Protein AF-A0A847APL5-F1 (afdb_monomer)

Radius of gyration: 12.31 Å; Cα contacts (8 Å, |Δi|>4): 47; chains: 1; bounding box: 26×19×33 Å

Nearest PDB structures (foldseek):
  5wuq-assembly1_A  TM=8.915E-01  e=4.211E-03  Bacillus subtilis subsp. subtilis str. 168
  4cxf-assembly1_A  TM=9.292E-01  e=1.096E-02  Cupriavidus metallidurans CH34
  5wur-assembly1_A  TM=8.950E-01  e=2.687E-02  Bacillus subtilis subsp. subtilis str. 168
  5wur-assembly2_B  TM=8.821E-01  e=2.853E-02  Bacillus subtilis subsp. subtilis str. 168
  8z6g-assembly1_B  TM=8.567E-01  e=3.215E-02  Pseudomonas aeruginosa

Secondary structure (DSSP, 8-state):
---HHHHHHHHTT-HHHHHHHHHHHHHHHHHHHTTT---HHHHHHHHHHHHHHHHHTGGG--TTS-THHHHT--

Structure (mmCIF, N/CA/C/O backbone):
data_AF-A0A847APL5-F1
#
_entry.id   AF-A0A847APL5-F1
#
loop_
_atom_site.group_PDB
_atom_site.id
_atom_site.type_symbol
_atom_site.label_atom_id
_atom_site.label_alt_id
_atom_site.label_comp_id
_atom_site.label_asym_id
_atom_site.label_entity_id
_atom_site.label_seq_id
_atom_site.pdbx_PDB_ins_code
_atom_site.Cartn_x
_atom_site.Cartn_y
_atom_site.Cartn_z
_atom_site.occupancy
_atom_site.B_iso_or_equiv
_atom_site.auth_seq_id
_atom_site.auth_comp_id
_atom_site.auth_asym_id
_atom_site.auth_atom_id
_atom_site.pdbx_PDB_model_num
ATOM 1 N N . MET A 1 1 ? 9.422 -1.635 10.897 1.00 70.38 1 MET A N 1
ATOM 2 C CA . MET A 1 1 ? 8.501 -2.792 10.894 1.00 70.38 1 MET A CA 1
ATOM 3 C C . MET A 1 1 ? 7.178 -2.305 11.461 1.00 70.38 1 MET A C 1
ATOM 5 O O . MET A 1 1 ? 7.218 -1.615 12.471 1.00 70.38 1 MET A O 1
ATOM 9 N N . PHE A 1 2 ? 6.049 -2.565 10.798 1.00 85.38 2 PHE A N 1
ATOM 10 C CA . PHE A 1 2 ? 4.740 -2.070 11.247 1.00 85.38 2 PHE A CA 1
ATOM 11 C C . PHE A 1 2 ? 4.250 -2.808 12.490 1.00 85.38 2 PHE A C 1
ATOM 13 O O . PHE A 1 2 ? 4.410 -4.027 12.592 1.00 85.38 2 PHE A O 1
ATOM 20 N N . THR A 1 3 ? 3.626 -2.076 13.411 1.00 89.75 3 THR A N 1
ATOM 21 C CA . THR A 1 3 ? 3.041 -2.666 14.619 1.00 89.75 3 THR A CA 1
ATOM 22 C C . THR A 1 3 ? 1.753 -3.429 14.290 1.00 89.75 3 THR A C 1
ATOM 24 O O . THR A 1 3 ? 1.136 -3.214 13.243 1.00 89.75 3 THR A O 1
ATOM 27 N N . ILE A 1 4 ? 1.323 -4.321 15.189 1.00 87.88 4 ILE A N 1
ATOM 28 C CA . ILE A 1 4 ? 0.001 -4.966 15.091 1.00 87.88 4 ILE A CA 1
ATOM 29 C C . ILE A 1 4 ? -1.106 -3.902 15.095 1.00 87.88 4 ILE A C 1
ATOM 31 O O . ILE A 1 4 ? -2.055 -4.012 14.323 1.00 87.88 4 ILE A O 1
ATOM 35 N N . GLN A 1 5 ? -0.939 -2.837 15.885 1.00 91.62 5 GLN A N 1
ATOM 36 C CA . GLN A 1 5 ? -1.885 -1.725 15.948 1.00 91.62 5 GLN A CA 1
ATOM 37 C C . GLN A 1 5 ? -2.054 -1.045 14.584 1.00 91.62 5 GLN A C 1
ATOM 39 O O . GLN A 1 5 ? -3.179 -0.905 14.117 1.00 91.62 5 GLN A O 1
ATOM 44 N N . THR A 1 6 ? -0.958 -0.718 13.890 1.00 91.00 6 THR A N 1
ATOM 45 C CA . THR A 1 6 ? -1.011 -0.117 12.544 1.00 91.00 6 THR A CA 1
ATOM 46 C C . THR A 1 6 ? -1.791 -1.001 11.564 1.00 91.00 6 THR A C 1
ATOM 48 O O . THR A 1 6 ? -2.566 -0.497 10.755 1.00 91.00 6 THR A O 1
ATOM 51 N N . LYS A 1 7 ? -1.628 -2.329 11.643 1.00 91.06 7 LYS A N 1
ATOM 52 C CA . LYS A 1 7 ? -2.340 -3.288 10.778 1.00 91.06 7 LYS A CA 1
ATOM 53 C C . LYS A 1 7 ? -3.833 -3.347 11.082 1.00 91.06 7 LYS A C 1
ATOM 55 O O . LYS A 1 7 ? -4.630 -3.394 10.151 1.00 91.06 7 LYS A O 1
ATOM 60 N N . LEU A 1 8 ? -4.206 -3.346 12.362 1.00 92.88 8 LEU A N 1
ATOM 61 C CA . LEU A 1 8 ? -5.606 -3.314 12.789 1.00 92.88 8 LEU A CA 1
ATOM 62 C C . LEU A 1 8 ? -6.280 -2.007 12.373 1.00 92.88 8 LEU A C 1
ATOM 64 O O . LEU A 1 8 ? -7.390 -2.023 11.854 1.00 92.88 8 LEU A O 1
ATOM 68 N N . GLU A 1 9 ? -5.595 -0.880 12.542 1.00 95.38 9 GLU A N 1
ATOM 69 C CA . GLU A 1 9 ? -6.100 0.420 12.111 1.00 95.38 9 GLU A CA 1
ATOM 70 C C . GLU A 1 9 ? -6.250 0.502 10.593 1.00 95.38 9 GLU A C 1
ATOM 72 O O . GLU A 1 9 ? -7.277 0.977 10.113 1.00 95.38 9 GLU A O 1
ATOM 77 N N . LEU A 1 10 ? -5.275 -0.004 9.835 1.00 93.94 10 LEU A N 1
ATOM 78 C CA . LEU A 1 10 ? -5.370 -0.096 8.380 1.00 93.94 10 LEU A CA 1
ATOM 79 C C . LEU A 1 10 ? -6.556 -0.973 7.955 1.00 93.94 10 LEU A C 1
ATOM 81 O O . LEU A 1 10 ? -7.346 -0.560 7.108 1.00 93.94 10 LEU A O 1
ATOM 85 N N . LYS A 1 11 ? -6.712 -2.147 8.576 1.00 93.81 11 LYS A N 1
ATOM 86 C CA . LYS A 1 11 ? -7.847 -3.049 8.347 1.00 93.81 11 LYS A CA 1
ATOM 87 C C . LYS A 1 11 ? -9.185 -2.361 8.621 1.00 93.81 11 LYS A C 1
ATOM 89 O O . LYS A 1 11 ? -10.096 -2.463 7.815 1.00 93.81 11 LYS A O 1
ATOM 94 N N . ASN A 1 12 ? -9.275 -1.588 9.700 1.00 95.19 12 ASN A N 1
ATOM 95 C CA . ASN A 1 12 ? -10.470 -0.818 10.054 1.00 95.19 12 ASN A CA 1
ATOM 96 C C . ASN A 1 12 ? -10.678 0.440 9.184 1.00 95.19 12 ASN A C 1
ATOM 98 O O . ASN A 1 12 ? -11.584 1.225 9.456 1.00 95.19 12 ASN A O 1
ATOM 102 N N . GLY A 1 13 ? -9.851 0.664 8.157 1.00 95.25 13 GLY A N 1
ATOM 103 C CA . GLY A 1 13 ? -9.990 1.801 7.250 1.00 95.25 13 GLY A CA 1
ATOM 104 C C . GLY A 1 13 ? -9.521 3.132 7.836 1.00 95.25 13 GLY A C 1
ATOM 105 O O . GLY A 1 13 ? -10.024 4.174 7.431 1.00 95.25 13 GLY A O 1
ATOM 106 N N . ASN A 1 14 ? -8.568 3.138 8.775 1.00 96.81 14 ASN A N 1
ATOM 107 C CA . ASN A 1 14 ? -7.964 4.374 9.274 1.00 96.81 14 ASN A CA 1
ATOM 108 C C . ASN A 1 14 ? -7.030 4.989 8.207 1.00 96.81 14 ASN A C 1
ATOM 110 O O . ASN A 1 14 ? -5.952 4.438 7.943 1.00 96.81 14 ASN A O 1
ATOM 114 N N . PRO A 1 15 ? -7.347 6.176 7.649 1.00 94.94 15 PRO A N 1
ATOM 115 C CA . PRO A 1 15 ? -6.514 6.801 6.621 1.00 94.94 15 PRO A CA 1
ATOM 116 C C . PRO A 1 15 ? -5.122 7.200 7.127 1.00 94.94 15 PRO A C 1
ATOM 118 O O . PRO A 1 15 ? -4.173 7.271 6.346 1.00 94.94 15 PRO A O 1
ATOM 121 N N . LYS A 1 16 ? -4.963 7.453 8.436 1.00 95.81 16 LYS A N 1
ATOM 122 C CA . LYS A 1 16 ? -3.655 7.777 9.029 1.00 95.81 16 LYS A CA 1
ATOM 123 C C . LYS A 1 16 ? -2.720 6.571 8.998 1.00 95.81 16 LYS A C 1
ATOM 125 O O . LYS A 1 16 ? -1.563 6.729 8.617 1.00 95.81 16 LYS A O 1
ATOM 130 N N . ALA A 1 17 ? -3.234 5.386 9.327 1.00 95.12 17 ALA A N 1
ATOM 131 C CA . ALA A 1 17 ? -2.472 4.142 9.260 1.00 95.12 17 ALA A CA 1
ATOM 132 C C . ALA A 1 17 ? -2.079 3.812 7.812 1.00 95.12 17 ALA A C 1
ATOM 134 O O . ALA A 1 17 ? -0.928 3.478 7.544 1.00 95.12 17 ALA A O 1
ATOM 135 N N . PHE A 1 18 ? -2.994 4.000 6.854 1.00 95.00 18 PHE A N 1
ATOM 136 C CA . PHE A 1 18 ? -2.673 3.850 5.431 1.00 95.00 18 PHE A CA 1
ATOM 137 C C . PHE A 1 18 ? -1.576 4.816 4.972 1.00 95.00 18 PHE A C 1
ATOM 139 O O . PHE A 1 18 ? -0.603 4.396 4.348 1.00 95.00 18 PHE A O 1
ATOM 146 N N . LYS A 1 19 ? -1.675 6.098 5.344 1.00 95.62 19 LYS A N 1
ATOM 147 C CA . LYS A 1 19 ? -0.656 7.108 5.027 1.00 95.62 19 LYS A CA 1
ATOM 148 C C . LYS A 1 19 ? 0.714 6.759 5.615 1.00 95.62 19 LYS A C 1
ATOM 150 O O . LYS A 1 19 ? 1.732 6.992 4.964 1.00 95.62 19 LYS A O 1
ATOM 155 N N . GLU A 1 20 ? 0.756 6.216 6.830 1.00 94.38 20 GLU A N 1
ATOM 156 C CA . GLU A 1 20 ? 1.993 5.746 7.459 1.00 94.38 20 GLU A CA 1
ATOM 157 C C . GLU A 1 20 ? 2.618 4.587 6.667 1.00 94.38 20 GLU A C 1
ATOM 159 O O . GLU A 1 20 ? 3.807 4.629 6.340 1.00 94.38 20 GLU A O 1
ATOM 164 N N . VAL A 1 21 ? 1.804 3.593 6.296 1.00 92.56 21 VAL A N 1
ATOM 165 C CA . VAL A 1 21 ? 2.229 2.444 5.484 1.00 92.56 21 VAL A CA 1
ATOM 166 C C . VAL A 1 21 ? 2.755 2.888 4.122 1.00 92.56 21 VAL A C 1
ATOM 168 O O . VAL A 1 21 ? 3.861 2.499 3.739 1.00 92.56 21 VAL A O 1
ATOM 171 N N . PHE A 1 22 ? 2.020 3.765 3.436 1.00 93.50 22 PHE A N 1
ATOM 172 C CA . PHE A 1 22 ? 2.422 4.348 2.160 1.00 93.50 22 PHE A CA 1
ATOM 173 C C . PHE A 1 22 ? 3.773 5.057 2.265 1.00 93.50 22 PHE A C 1
ATOM 175 O O . 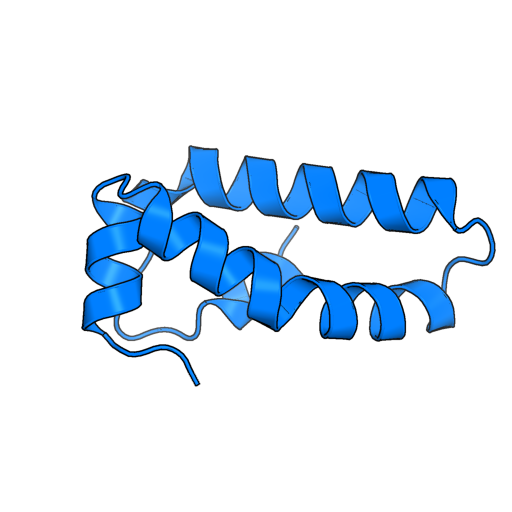PHE A 1 22 ? 4.712 4.723 1.546 1.00 93.50 22 PHE A O 1
ATOM 182 N N . ARG A 1 23 ? 3.913 5.989 3.216 1.00 94.19 23 ARG A N 1
ATOM 183 C CA . ARG A 1 23 ? 5.133 6.793 3.389 1.00 94.19 23 ARG A CA 1
ATOM 184 C C . ARG A 1 23 ? 6.379 5.933 3.609 1.00 94.19 23 ARG A C 1
ATOM 186 O O . ARG A 1 23 ? 7.456 6.297 3.144 1.00 94.19 23 ARG A O 1
ATOM 193 N N . LEU A 1 24 ? 6.245 4.825 4.337 1.00 91.94 24 LEU A N 1
ATOM 194 C CA . LEU A 1 24 ? 7.368 3.952 4.676 1.00 91.94 24 LEU A CA 1
ATOM 195 C C . LEU A 1 24 ? 7.727 2.959 3.562 1.00 91.94 24 LEU A C 1
ATOM 197 O O . LEU A 1 24 ? 8.904 2.631 3.403 1.00 91.94 24 LEU A O 1
ATOM 201 N N . LEU A 1 25 ? 6.747 2.468 2.799 1.00 91.00 25 LEU A N 1
ATOM 202 C CA . LEU A 1 25 ? 6.986 1.460 1.760 1.00 91.00 25 LEU A CA 1
ATOM 203 C C . LEU A 1 25 ? 7.231 2.054 0.374 1.00 91.00 25 LEU A C 1
ATOM 205 O O . LEU A 1 25 ? 8.041 1.497 -0.364 1.00 91.00 25 LEU A O 1
ATOM 209 N N . TYR A 1 26 ? 6.629 3.198 0.046 1.00 93.25 26 TYR A N 1
ATOM 210 C CA . TYR A 1 26 ? 6.780 3.858 -1.252 1.00 93.25 26 TYR A CA 1
ATOM 211 C C . TYR A 1 26 ? 8.245 4.011 -1.713 1.00 93.25 26 TYR A C 1
ATOM 213 O O . TYR A 1 26 ? 8.566 3.519 -2.794 1.00 93.25 26 TYR A O 1
ATOM 221 N N . PRO A 1 27 ? 9.184 4.598 -0.933 1.00 93.56 27 PRO A N 1
ATOM 222 C CA . PRO A 1 27 ? 10.563 4.766 -1.404 1.00 93.56 27 PRO A CA 1
ATOM 223 C C . PRO A 1 27 ? 11.284 3.430 -1.631 1.00 93.56 27 PRO A C 1
ATOM 225 O O . PRO A 1 27 ? 12.133 3.328 -2.515 1.00 93.56 27 PRO A O 1
ATOM 228 N N . ARG A 1 28 ? 10.933 2.392 -0.861 1.00 91.19 28 ARG A N 1
ATOM 229 C CA . ARG A 1 28 ? 11.513 1.049 -0.999 1.00 91.19 28 ARG A CA 1
ATOM 230 C C . ARG A 1 28 ? 10.997 0.356 -2.258 1.00 91.19 28 A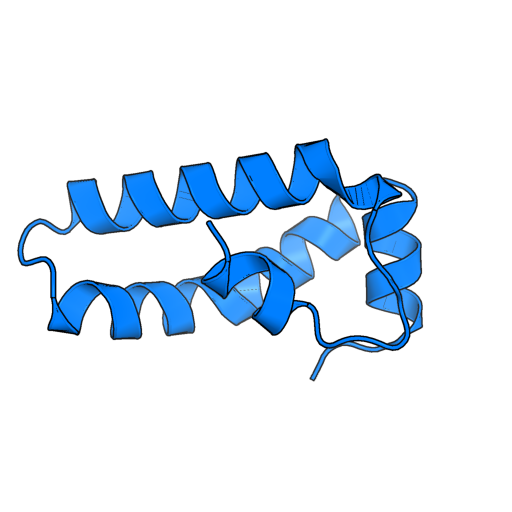RG A C 1
ATOM 232 O O . ARG A 1 28 ? 11.802 -0.199 -2.999 1.00 91.19 28 ARG A O 1
ATOM 239 N N . LEU A 1 29 ? 9.690 0.429 -2.511 1.00 90.62 29 LEU A N 1
ATOM 240 C CA . LEU A 1 29 ? 9.070 -0.115 -3.721 1.00 90.62 29 LEU A CA 1
ATOM 241 C C . LEU A 1 29 ? 9.565 0.618 -4.966 1.00 90.62 29 LEU A C 1
ATOM 243 O O . LEU A 1 29 ? 10.001 -0.028 -5.907 1.00 90.62 29 LEU A O 1
ATOM 247 N N . LYS A 1 30 ? 9.636 1.953 -4.931 1.00 93.38 30 LYS A N 1
ATOM 248 C CA . LYS A 1 30 ? 10.190 2.756 -6.029 1.00 93.38 30 LYS A CA 1
ATOM 249 C C . LYS A 1 30 ? 11.630 2.370 -6.345 1.00 93.38 30 LYS A C 1
ATOM 251 O O . LYS A 1 30 ? 11.967 2.186 -7.508 1.00 93.38 30 LYS A O 1
ATOM 256 N N . GLY A 1 31 ? 12.475 2.206 -5.325 1.00 93.50 31 GLY A N 1
ATOM 257 C CA . GLY A 1 31 ? 13.846 1.729 -5.514 1.00 93.50 31 GLY A CA 1
ATOM 258 C C . GLY A 1 31 ? 13.912 0.338 -6.151 1.00 93.50 31 GLY A C 1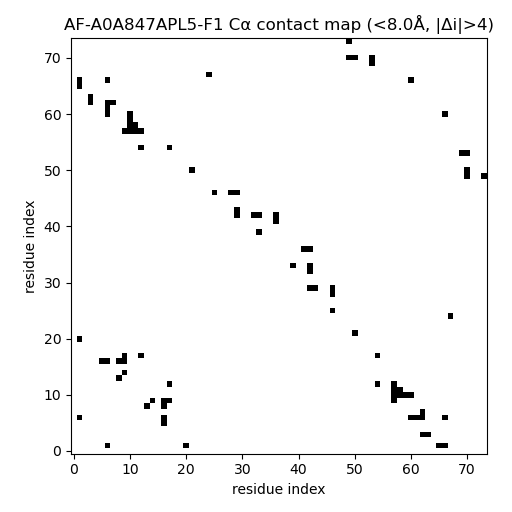
ATOM 259 O O . GLY A 1 31 ? 14.735 0.120 -7.033 1.00 93.50 31 GLY A O 1
ATOM 260 N N . TYR A 1 32 ? 13.028 -0.574 -5.741 1.00 91.06 32 TYR A N 1
ATOM 261 C CA . TYR A 1 32 ? 12.965 -1.937 -6.267 1.00 91.06 32 TYR A CA 1
ATOM 262 C C . TYR A 1 32 ? 12.444 -1.997 -7.711 1.00 91.06 32 TYR A C 1
ATOM 264 O O . TYR A 1 32 ? 13.103 -2.577 -8.565 1.00 91.06 32 TYR A O 1
ATOM 272 N N . CYS A 1 33 ? 11.314 -1.354 -8.017 1.00 92.19 33 CYS A N 1
ATOM 273 C CA . CYS A 1 33 ? 10.730 -1.322 -9.362 1.00 92.19 33 CYS A CA 1
ATOM 274 C C . CYS A 1 33 ? 11.681 -0.693 -10.390 1.00 92.19 33 CYS A C 1
ATOM 276 O O . CYS A 1 33 ? 11.777 -1.179 -11.513 1.00 92.19 33 CYS A O 1
ATOM 278 N N . ARG A 1 34 ? 12.462 0.323 -9.992 1.00 94.00 34 ARG A N 1
ATOM 279 C CA . ARG A 1 34 ? 13.486 0.948 -10.850 1.00 94.00 34 ARG A CA 1
ATOM 280 C C . ARG A 1 34 ? 14.627 0.015 -11.270 1.00 94.00 34 ARG A C 1
ATOM 282 O O . ARG A 1 34 ? 15.385 0.380 -12.161 1.00 94.00 34 ARG A O 1
ATOM 289 N N . LEU A 1 35 ? 14.774 -1.158 -10.648 1.00 94.31 35 LEU A N 1
ATOM 290 C CA . LEU A 1 35 ? 15.718 -2.183 -11.109 1.00 94.31 35 LEU A CA 1
ATOM 291 C C . LEU A 1 35 ? 15.231 -2.893 -12.381 1.00 94.31 35 LEU A C 1
ATOM 293 O O . LEU A 1 35 ? 16.038 -3.507 -13.072 1.00 94.31 35 LEU A O 1
ATOM 297 N N . PHE A 1 36 ? 13.932 -2.813 -12.678 1.00 94.00 36 PHE A N 1
ATOM 298 C CA . PHE A 1 36 ? 13.285 -3.542 -13.770 1.00 94.00 36 PHE A CA 1
ATOM 299 C C . PHE A 1 36 ? 12.632 -2.614 -14.799 1.00 94.00 36 PHE A C 1
ATOM 301 O O . PHE A 1 36 ? 12.558 -2.966 -15.972 1.00 94.00 36 PHE A O 1
ATOM 308 N N . ILE A 1 37 ? 12.185 -1.430 -14.376 1.00 95.00 37 ILE A N 1
ATOM 309 C CA . ILE A 1 37 ? 11.422 -0.484 -15.195 1.00 95.00 37 ILE A CA 1
ATOM 310 C C . ILE A 1 37 ? 12.190 0.836 -15.279 1.00 95.00 37 ILE A C 1
ATOM 312 O O . ILE A 1 37 ? 12.573 1.419 -14.261 1.00 95.00 37 ILE A O 1
ATOM 316 N N . SER A 1 38 ? 12.435 1.295 -16.507 1.00 94.31 38 SER A N 1
ATOM 317 C CA . SER A 1 38 ? 13.209 2.519 -16.766 1.00 94.31 38 SER A CA 1
ATOM 318 C C . SER A 1 38 ? 12.348 3.782 -16.739 1.00 94.31 38 SER A C 1
ATOM 320 O O . SER A 1 38 ? 12.848 4.844 -16.363 1.00 94.31 38 SER A O 1
ATOM 322 N N . ASP A 1 39 ? 11.073 3.675 -17.123 1.00 96.94 39 ASP A N 1
ATOM 323 C CA . ASP A 1 39 ? 10.132 4.791 -17.076 1.00 96.94 39 ASP A CA 1
ATOM 324 C C . ASP A 1 39 ? 9.680 5.037 -15.632 1.00 96.94 39 ASP A C 1
ATOM 326 O O . ASP A 1 39 ? 9.131 4.167 -14.956 1.00 96.94 39 ASP A O 1
ATOM 330 N N . ILE A 1 40 ? 9.940 6.245 -15.135 1.00 94.12 40 ILE A N 1
ATOM 331 C CA . ILE A 1 40 ? 9.579 6.624 -13.772 1.00 94.12 40 ILE A CA 1
ATOM 332 C C . ILE A 1 40 ? 8.069 6.786 -13.590 1.00 94.12 40 ILE A C 1
ATOM 334 O O . ILE A 1 40 ? 7.589 6.525 -12.492 1.00 94.12 40 ILE A O 1
ATOM 338 N N . ASN A 1 41 ? 7.338 7.185 -14.633 1.00 95.8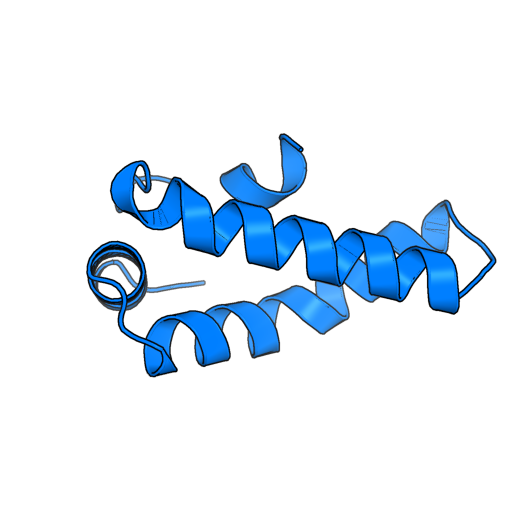8 41 ASN A N 1
ATOM 339 C CA . ASN A 1 41 ? 5.889 7.348 -14.559 1.00 95.88 41 ASN A CA 1
ATOM 340 C C . ASN A 1 41 ? 5.227 5.977 -14.411 1.00 95.88 41 ASN A C 1
ATOM 342 O O . ASN A 1 41 ? 4.430 5.783 -13.503 1.00 95.88 41 ASN A O 1
ATOM 346 N N . GLU A 1 42 ? 5.671 4.995 -15.199 1.00 95.75 42 GLU A N 1
ATOM 347 C CA . GLU A 1 42 ? 5.200 3.608 -15.100 1.00 95.75 42 GLU A CA 1
ATOM 348 C C . GLU A 1 42 ? 5.482 3.008 -13.710 1.00 95.75 42 GLU 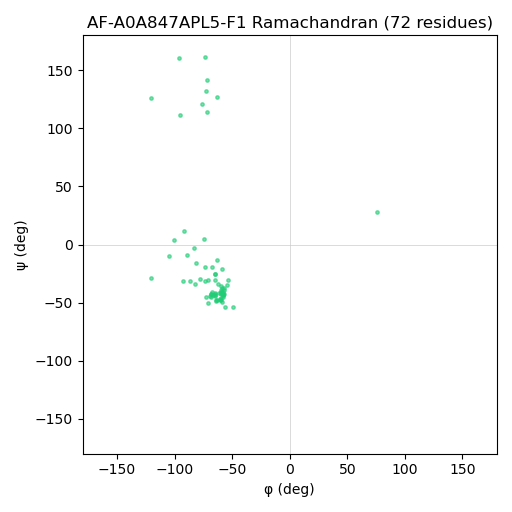A C 1
ATOM 350 O O . GLU A 1 42 ? 4.616 2.376 -13.106 1.00 95.75 42 GLU A O 1
ATOM 355 N N . VAL A 1 43 ? 6.667 3.267 -13.140 1.00 95.25 43 VAL A N 1
ATOM 356 C CA . VAL A 1 43 ? 6.980 2.868 -11.755 1.00 95.25 43 VAL A CA 1
ATOM 357 C C . VAL A 1 43 ? 6.020 3.508 -10.750 1.00 95.25 43 VAL A C 1
ATOM 359 O O . VAL A 1 43 ? 5.606 2.856 -9.789 1.00 95.25 43 VAL A O 1
ATOM 362 N N . GLU A 1 44 ? 5.708 4.791 -10.915 1.00 95.00 44 GLU A N 1
ATOM 363 C CA . GLU A 1 44 ? 4.809 5.502 -10.010 1.00 95.00 44 GLU A CA 1
ATOM 364 C C . GLU A 1 44 ? 3.372 4.993 -10.108 1.00 95.00 44 GLU A C 1
ATOM 366 O O . GLU A 1 44 ? 2.751 4.801 -9.060 1.00 95.00 44 GLU A O 1
ATOM 371 N N . ASP A 1 45 ? 2.889 4.709 -11.315 1.00 95.44 45 ASP A N 1
ATOM 372 C CA . ASP A 1 45 ? 1.549 4.180 -11.567 1.00 95.44 45 ASP A CA 1
ATOM 373 C C . ASP A 1 45 ? 1.374 2.789 -10.944 1.00 95.44 45 ASP A C 1
ATOM 375 O O . ASP A 1 45 ? 0.454 2.581 -10.152 1.00 95.44 45 ASP A O 1
ATOM 379 N N . ILE A 1 46 ? 2.322 1.870 -11.165 1.00 92.94 46 ILE A N 1
ATOM 380 C CA . ILE A 1 46 ? 2.288 0.516 -10.579 1.00 92.94 46 ILE A CA 1
ATOM 381 C C . ILE A 1 46 ? 2.241 0.571 -9.050 1.00 92.94 46 ILE A C 1
ATOM 383 O O . ILE A 1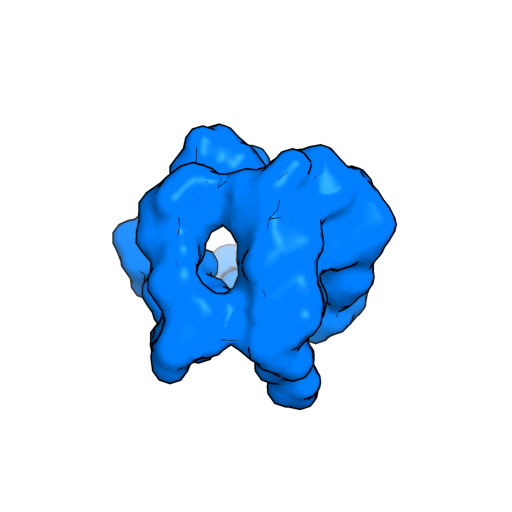 46 ? 1.502 -0.173 -8.396 1.00 92.94 46 ILE A O 1
ATOM 387 N N . ILE A 1 47 ? 3.039 1.454 -8.444 1.00 93.88 47 ILE A N 1
ATOM 388 C CA . ILE A 1 47 ? 3.059 1.601 -6.988 1.00 93.88 47 ILE A CA 1
ATOM 389 C C . ILE A 1 47 ? 1.724 2.162 -6.496 1.00 93.88 47 ILE A C 1
ATOM 391 O O . ILE A 1 47 ? 1.196 1.666 -5.500 1.00 93.88 47 ILE A O 1
ATOM 395 N N . GLN A 1 48 ? 1.169 3.172 -7.171 1.00 93.12 48 GLN A N 1
ATOM 396 C CA . GLN A 1 48 ? -0.136 3.731 -6.823 1.00 93.12 48 GLN A CA 1
ATOM 397 C C . GLN A 1 48 ? -1.234 2.665 -6.890 1.00 93.12 48 GLN A C 1
ATOM 399 O O . GLN A 1 48 ? -1.952 2.488 -5.904 1.00 93.12 48 GLN A O 1
ATOM 404 N N . GLU A 1 49 ? -1.310 1.901 -7.980 1.00 94.06 49 GLU A N 1
ATOM 405 C CA . GLU A 1 49 ? -2.260 0.794 -8.135 1.00 94.06 49 GLU A CA 1
AT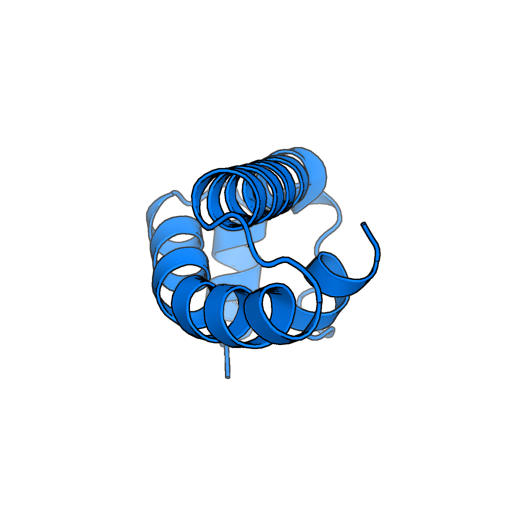OM 406 C C . GLU A 1 49 ? -2.097 -0.260 -7.035 1.00 94.06 49 GLU A C 1
ATOM 408 O O . GLU A 1 49 ? -3.077 -0.663 -6.406 1.00 94.06 49 GLU A O 1
ATOM 413 N N . SER A 1 50 ? -0.859 -0.635 -6.705 1.00 91.81 50 SER A N 1
ATOM 414 C CA . SER A 1 50 ? -0.573 -1.591 -5.627 1.00 91.81 50 SER A CA 1
ATOM 415 C C . SER A 1 50 ? -1.127 -1.123 -4.274 1.00 91.81 50 SER A C 1
ATOM 417 O O . SER A 1 50 ? -1.693 -1.908 -3.506 1.00 91.81 50 SER A O 1
ATOM 419 N N . PHE A 1 51 ? -1.000 0.172 -3.968 1.00 93.50 51 PHE A N 1
ATOM 420 C CA . PHE A 1 51 ? -1.555 0.750 -2.744 1.00 93.50 51 PHE A CA 1
ATOM 421 C C . PHE A 1 51 ? -3.082 0.897 -2.784 1.00 93.50 51 PHE A C 1
ATOM 423 O O . PHE A 1 51 ? -3.714 0.751 -1.735 1.00 93.50 51 PHE A O 1
ATOM 430 N N . LEU A 1 52 ? -3.684 1.137 -3.953 1.00 93.69 52 LEU A N 1
ATOM 431 C CA . LEU A 1 52 ? -5.142 1.114 -4.114 1.00 93.69 52 LEU A CA 1
ATOM 432 C C . LEU A 1 52 ? -5.693 -0.289 -3.844 1.00 93.69 52 LEU A C 1
ATOM 434 O O . LEU A 1 52 ? -6.583 -0.439 -3.008 1.00 93.69 52 LEU A O 1
ATOM 438 N N . VAL A 1 53 ? -5.090 -1.326 -4.431 1.00 91.62 53 VAL A N 1
ATOM 439 C CA . VAL A 1 53 ? -5.473 -2.726 -4.186 1.00 91.62 53 VAL A CA 1
ATOM 440 C C . VAL A 1 53 ? -5.323 -3.092 -2.707 1.00 91.62 53 VAL A C 1
ATOM 442 O O . VAL A 1 53 ? -6.200 -3.748 -2.138 1.00 91.62 53 VAL A O 1
ATOM 445 N N . LEU A 1 54 ? -4.250 -2.638 -2.045 1.00 90.88 54 LEU A N 1
ATOM 446 C CA . LEU A 1 54 ? -4.081 -2.814 -0.598 1.00 90.88 54 LEU A CA 1
ATOM 447 C C . LEU A 1 54 ? -5.239 -2.184 0.192 1.00 90.88 54 LEU A C 1
ATOM 449 O O . LEU A 1 54 ? -5.726 -2.789 1.148 1.00 90.88 54 LEU A O 1
ATOM 453 N N . TRP A 1 55 ? -5.668 -0.977 -0.180 1.00 94.00 55 TRP A N 1
ATOM 454 C CA . TRP A 1 55 ? -6.766 -0.278 0.485 1.00 94.00 55 TRP A CA 1
ATOM 455 C C . TRP A 1 55 ? -8.116 -0.962 0.256 1.00 94.00 55 TRP A C 1
ATOM 457 O O . TRP A 1 55 ? -8.880 -1.168 1.201 1.00 94.00 55 TRP A O 1
ATOM 467 N N . GLU A 1 56 ? -8.407 -1.364 -0.977 1.00 93.50 56 GLU A N 1
ATOM 468 C CA . GLU A 1 56 ? -9.638 -2.077 -1.325 1.00 93.50 56 GLU A CA 1
ATOM 469 C C . GLU A 1 56 ? -9.741 -3.411 -0.586 1.00 93.50 56 GLU A C 1
ATOM 471 O O . GLU A 1 56 ? -10.791 -3.743 -0.039 1.00 93.50 56 GLU A O 1
ATOM 476 N N . ARG A 1 57 ? -8.626 -4.145 -0.492 1.00 91.12 57 ARG A N 1
ATOM 477 C CA . ARG A 1 57 ? -8.554 -5.461 0.158 1.00 91.12 57 ARG A CA 1
ATOM 478 C C . ARG A 1 57 ? -8.167 -5.401 1.634 1.00 91.12 57 ARG A C 1
ATOM 480 O O . ARG A 1 57 ? -7.891 -6.451 2.218 1.00 91.12 57 ARG A O 1
ATOM 487 N N . ARG A 1 58 ? -8.158 -4.224 2.267 1.00 92.44 58 ARG A N 1
ATOM 488 C CA . ARG A 1 58 ? -7.708 -4.035 3.662 1.00 92.44 58 ARG A CA 1
ATOM 489 C C . ARG A 1 58 ? -8.401 -4.965 4.666 1.00 92.44 58 ARG A C 1
ATOM 491 O O . ARG A 1 58 ? -7.779 -5.399 5.631 1.00 92.44 58 ARG A O 1
ATOM 498 N N . ASP A 1 59 ? -9.651 -5.345 4.408 1.00 91.94 59 ASP A N 1
ATOM 499 C CA . ASP A 1 59 ? -10.432 -6.238 5.272 1.00 91.94 59 ASP A CA 1
ATOM 500 C C . ASP A 1 59 ? -9.826 -7.657 5.347 1.00 91.94 59 ASP A C 1
ATOM 502 O O . ASP A 1 59 ? -9.963 -8.361 6.353 1.00 91.94 59 ASP A O 1
ATOM 506 N N . SER A 1 60 ? -9.072 -8.056 4.315 1.00 88.69 60 SER A N 1
ATOM 507 C CA . SER A 1 60 ? -8.345 -9.331 4.241 1.00 88.69 60 SER A CA 1
ATOM 508 C C . SER A 1 60 ? -6.985 -9.320 4.948 1.00 88.69 60 SER A C 1
ATOM 510 O O . SER A 1 60 ? -6.328 -10.359 5.031 1.00 88.69 60 SER A O 1
ATOM 512 N N . ILE A 1 61 ? -6.555 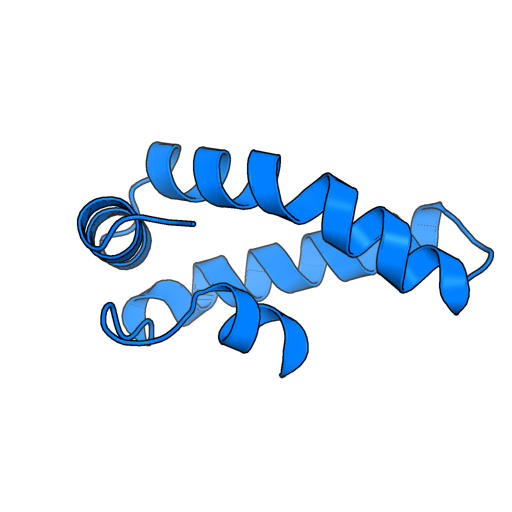-8.175 5.494 1.00 88.12 61 ILE A N 1
ATOM 513 C CA . ILE A 1 61 ? -5.279 -8.072 6.205 1.00 88.12 61 ILE A CA 1
ATOM 514 C C . ILE A 1 61 ? -5.309 -8.970 7.447 1.00 88.12 61 ILE A C 1
ATOM 516 O O . ILE A 1 61 ? -6.199 -8.875 8.302 1.00 88.12 61 ILE A O 1
ATOM 520 N N . ASP A 1 62 ? -4.290 -9.823 7.546 1.00 87.00 62 ASP A N 1
ATOM 521 C CA . ASP A 1 62 ? -3.959 -10.606 8.733 1.00 87.00 62 ASP A CA 1
ATOM 522 C C . ASP A 1 62 ? -2.884 -9.853 9.543 1.00 87.00 62 ASP A C 1
ATOM 524 O O . ASP A 1 62 ? -1.739 -9.743 9.086 1.00 87.00 62 ASP A O 1
ATOM 528 N N . PRO A 1 63 ? -3.205 -9.335 10.746 1.00 85.38 63 PRO A N 1
ATOM 529 C CA . PRO A 1 63 ? -2.253 -8.607 11.586 1.00 85.38 63 PRO A CA 1
ATOM 530 C C . PRO A 1 63 ? -1.009 -9.420 11.978 1.00 85.38 63 PRO A C 1
ATOM 532 O O . PRO A 1 63 ? 0.036 -8.840 12.301 1.00 85.38 63 PRO A O 1
ATOM 535 N N . ASN A 1 64 ? -1.084 -10.750 11.911 1.00 85.50 64 ASN A N 1
ATOM 536 C CA . ASN A 1 64 ? 0.029 -11.644 12.220 1.00 85.50 64 ASN A CA 1
ATOM 537 C C . ASN A 1 64 ? 1.010 -11.796 11.047 1.00 85.50 64 ASN A C 1
ATOM 539 O O . ASN A 1 64 ? 2.146 -12.226 11.243 1.00 85.50 64 ASN A O 1
ATOM 543 N N . ARG A 1 65 ? 0.619 -11.398 9.829 1.00 83.25 65 ARG A N 1
ATOM 544 C CA . ARG A 1 65 ? 1.478 -11.429 8.635 1.00 83.25 65 ARG A CA 1
ATOM 545 C C . ARG A 1 65 ? 2.144 -10.081 8.381 1.00 83.25 65 ARG A C 1
ATOM 547 O O . ARG A 1 65 ? 1.738 -9.041 8.902 1.00 83.25 65 ARG A O 1
ATOM 554 N N . ARG A 1 66 ? 3.226 -10.087 7.600 1.00 79.94 66 ARG A N 1
ATOM 555 C CA . ARG A 1 66 ? 3.894 -8.856 7.149 1.00 79.94 66 ARG A CA 1
ATOM 556 C C . ARG A 1 66 ? 3.030 -8.161 6.095 1.00 79.94 66 ARG A C 1
ATOM 558 O O . ARG A 1 66 ? 2.583 -8.821 5.163 1.00 79.94 66 ARG A O 1
ATOM 565 N N . ILE A 1 67 ? 2.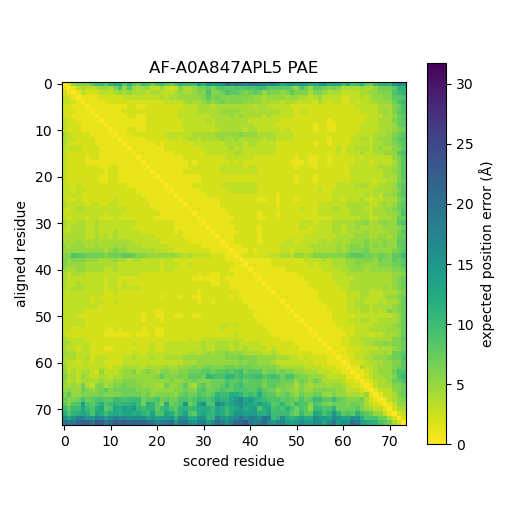818 -6.847 6.232 1.00 76.00 67 ILE A N 1
ATOM 566 C CA . ILE A 1 67 ? 2.087 -6.050 5.225 1.00 76.00 67 ILE A CA 1
ATOM 567 C C . ILE A 1 67 ? 2.847 -6.090 3.899 1.00 76.00 67 ILE A C 1
ATOM 569 O O . ILE A 1 67 ? 2.246 -6.140 2.835 1.00 76.00 67 ILE A O 1
ATOM 573 N N . GLU A 1 68 ? 4.176 -6.132 3.964 1.00 71.88 68 GLU A N 1
ATOM 574 C CA . GLU A 1 68 ? 5.043 -6.228 2.798 1.00 71.88 68 GLU A CA 1
ATOM 575 C C . GLU A 1 68 ? 4.678 -7.435 1.920 1.00 71.88 68 GLU A C 1
ATOM 577 O O . GLU A 1 68 ? 4.706 -7.326 0.704 1.00 71.88 68 GLU A O 1
ATOM 582 N N . SER A 1 69 ? 4.238 -8.552 2.511 1.00 67.50 69 SER A N 1
ATOM 583 C CA . SER A 1 69 ? 3.806 -9.741 1.765 1.00 67.50 69 SER A CA 1
ATOM 584 C C . SER A 1 69 ? 2.526 -9.537 0.949 1.00 67.50 69 SER A C 1
ATOM 586 O O . SER A 1 69 ? 2.293 -10.311 0.034 1.00 67.50 69 SER A O 1
ATOM 588 N N . PHE A 1 70 ? 1.704 -8.529 1.254 1.00 64.94 70 PHE A N 1
ATOM 589 C CA . PHE A 1 70 ? 0.515 -8.203 0.458 1.00 64.94 70 PHE A CA 1
ATOM 590 C C . PHE A 1 70 ? 0.863 -7.448 -0.830 1.00 64.94 70 PHE A C 1
ATOM 592 O O . PHE A 1 70 ? 0.156 -7.585 -1.820 1.00 64.94 70 PHE A O 1
ATOM 599 N N . LEU A 1 71 ? 1.950 -6.673 -0.816 1.00 64.12 71 LEU A N 1
ATOM 600 C CA . LEU A 1 71 ? 2.345 -5.797 -1.924 1.00 64.12 71 LEU A CA 1
ATOM 601 C C . LEU A 1 71 ? 3.253 -6.487 -2.956 1.00 64.12 71 LEU A C 1
ATOM 603 O O . LEU A 1 71 ? 3.495 -5.916 -4.006 1.00 64.12 71 LEU A O 1
ATOM 607 N N . PHE A 1 72 ? 3.743 -7.700 -2.674 1.00 58.97 72 PHE A N 1
ATOM 608 C CA . PHE A 1 72 ? 4.533 -8.516 -3.617 1.00 58.97 72 PHE A CA 1
ATOM 609 C C . PHE A 1 72 ? 3.720 -9.631 -4.301 1.00 58.97 72 PHE A C 1
ATOM 611 O O . PHE A 1 72 ? 4.298 -10.473 -4.981 1.00 58.97 72 PHE A O 1
ATOM 618 N N . VAL A 1 73 ? 2.407 -9.700 -4.054 1.00 51.88 73 VAL A N 1
ATOM 619 C CA . VAL A 1 73 ? 1.513 -10.746 -4.597 1.00 51.88 73 VAL A CA 1
ATOM 620 C C . VAL A 1 73 ? 0.633 -10.214 -5.736 1.00 51.88 73 VAL A C 1
ATOM 622 O O . VAL A 1 73 ? -0.031 -11.007 -6.401 1.00 51.88 73 VAL A O 1
ATOM 625 N N . VAL A 1 74 ? 0.624 -8.897 -5.958 1.00 44.72 74 VAL A N 1
ATOM 626 C CA . VAL A 1 74 ? -0.057 -8.257 -7.093 1.00 44.72 74 VAL A CA 1
ATOM 627 C C . VAL A 1 74 ? 0.912 -8.151 -8.259 1.00 44.72 74 VAL A C 1
ATOM 629 O O . VAL A 1 74 ? 2.077 -7.775 -7.995 1.00 44.72 74 VAL A O 1
#

Foldseek 3Di:
DDALVLLVCLLVVNVVSLVVVCVVCVVVQLVVVVVPDVDSVVSVVLSVVLSVVCSVCSPVGDSVDDSVVSSVVD

Solvent-accessible surface area (backbone atoms only — not comparable to full-atom values): 4349 Å² total; per-residue (Å²): 134,86,52,55,66,46,41,50,36,30,35,72,64,36,66,66,35,44,50,53,52,45,68,67,44,48,67,57,50,52,60,54,46,54,76,80,42,87,53,66,65,62,47,51,50,55,52,51,52,48,52,49,53,48,60,75,48,18,76,74,63,54,58,91,53,63,71,69,65,64,67,72,73,113

pLDDT: mean 88.91, std 10.51, range [44.72, 96.94]

Sequence (74 aa):
MFTIQTKLELKNGNPKAFKEVFRLLYPRLKGYCRLFISDINEVEDIIQESFLVLWERRDSIDPNRRIESFLFVV

Mean predicted aligned error: 3.81 Å